Protein AF-A0A1Q7SRY1-F1 (afdb_monomer_lite)

Radius of gyration: 18.31 Å; chains: 1; bounding box: 42×36×46 Å

Structure (mmCIF, N/CA/C/O backbone):
data_AF-A0A1Q7SRY1-F1
#
_entry.id   AF-A0A1Q7SRY1-F1
#
loop_
_atom_site.group_PDB
_atom_site.id
_atom_site.type_symbol
_atom_site.label_atom_id
_atom_site.label_alt_id
_atom_site.label_comp_id
_atom_site.label_asym_id
_atom_site.label_entity_id
_atom_site.label_seq_id
_atom_site.pdbx_PDB_ins_code
_atom_site.Cartn_x
_atom_site.Cartn_y
_atom_site.Cartn_z
_atom_site.occupancy
_atom_site.B_iso_or_equiv
_atom_site.auth_seq_id
_atom_site.auth_comp_id
_atom_site.auth_asym_id
_atom_site.auth_atom_id
_atom_site.pdbx_PDB_model_num
ATOM 1 N N . MET A 1 1 ? 13.520 24.019 -6.206 1.00 42.28 1 MET A N 1
ATOM 2 C CA . MET A 1 1 ? 12.805 22.728 -6.101 1.00 42.28 1 MET A CA 1
ATOM 3 C C . MET A 1 1 ? 13.773 21.644 -6.539 1.00 42.28 1 MET A C 1
ATOM 5 O O . MET A 1 1 ? 14.114 21.613 -7.710 1.00 42.28 1 MET A O 1
ATOM 9 N N . GLY A 1 2 ? 14.326 20.871 -5.601 1.00 46.62 2 GLY A N 1
ATOM 10 C CA . GLY A 1 2 ? 15.326 19.848 -5.921 1.00 46.62 2 GLY A CA 1
ATOM 11 C C . GLY A 1 2 ? 14.698 18.692 -6.693 1.00 46.62 2 GLY A C 1
ATOM 12 O O . GLY A 1 2 ? 13.666 18.161 -6.278 1.00 46.62 2 GLY A O 1
ATOM 13 N N . PHE A 1 3 ? 15.302 18.321 -7.819 1.00 52.84 3 PHE A N 1
ATOM 14 C CA . PHE A 1 3 ? 14.995 17.069 -8.496 1.00 52.84 3 PHE A CA 1
ATOM 15 C C . PHE A 1 3 ? 15.485 15.930 -7.599 1.00 52.84 3 PHE A C 1
ATOM 17 O O . PHE A 1 3 ? 16.671 15.834 -7.301 1.00 52.84 3 PHE A O 1
ATOM 24 N N . PHE A 1 4 ? 14.566 15.100 -7.107 1.00 58.72 4 PHE A N 1
ATOM 25 C CA . PHE A 1 4 ? 14.937 13.875 -6.407 1.00 58.72 4 PHE A CA 1
ATOM 26 C C . PHE A 1 4 ? 15.300 12.828 -7.459 1.00 58.72 4 PHE A C 1
ATOM 28 O O . PHE A 1 4 ? 14.405 12.293 -8.120 1.00 58.72 4 PHE A O 1
ATOM 35 N N . GLU A 1 5 ? 16.594 12.555 -7.612 1.00 63.78 5 GLU A N 1
ATOM 36 C CA . GLU A 1 5 ? 17.082 11.376 -8.324 1.00 63.78 5 GLU A CA 1
ATOM 37 C C . GLU A 1 5 ? 16.652 10.131 -7.545 1.00 63.78 5 GLU A C 1
ATOM 39 O O . GLU A 1 5 ? 17.019 9.927 -6.386 1.0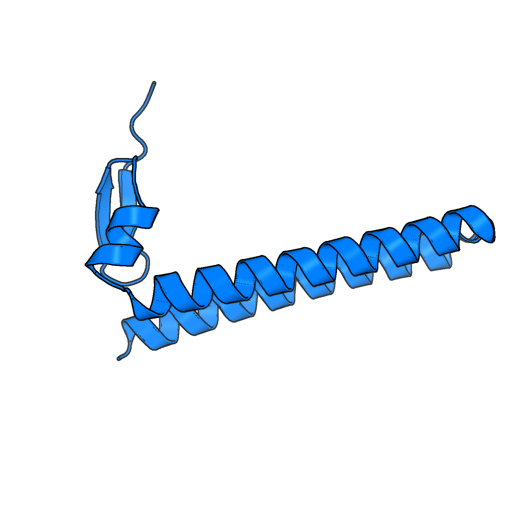0 63.78 5 GLU A O 1
ATOM 44 N N . LEU A 1 6 ? 15.804 9.314 -8.165 1.00 73.75 6 LEU A N 1
ATOM 45 C CA . LEU A 1 6 ? 15.342 8.053 -7.598 1.00 73.75 6 LEU A CA 1
ATOM 46 C C . LEU A 1 6 ? 15.858 6.916 -8.461 1.00 73.75 6 LEU A C 1
ATOM 48 O O . LEU A 1 6 ? 15.532 6.834 -9.639 1.00 73.75 6 LEU A O 1
ATOM 52 N N . LYS A 1 7 ? 16.619 5.999 -7.863 1.00 81.19 7 LYS A N 1
ATOM 53 C CA . LYS A 1 7 ? 16.981 4.749 -8.533 1.00 81.19 7 LYS A CA 1
ATOM 54 C C . LYS A 1 7 ? 15.773 3.828 -8.592 1.00 81.19 7 LYS A C 1
ATOM 56 O O . LYS A 1 7 ? 15.110 3.601 -7.576 1.00 81.19 7 LYS A O 1
ATOM 61 N N . CYS A 1 8 ? 15.502 3.282 -9.772 1.00 84.38 8 CYS A N 1
ATOM 62 C CA . CYS A 1 8 ? 14.502 2.242 -9.940 1.00 84.38 8 CYS A CA 1
ATOM 63 C C . CYS A 1 8 ? 14.876 1.035 -9.062 1.00 84.38 8 CYS A C 1
ATOM 65 O O . CYS A 1 8 ? 15.979 0.506 -9.199 1.00 84.38 8 CYS A O 1
ATOM 67 N N . PRO A 1 9 ? 13.992 0.546 -8.180 1.00 81.38 9 PRO A N 1
ATOM 68 C CA . PRO A 1 9 ? 14.304 -0.590 -7.316 1.00 81.38 9 PRO A CA 1
ATOM 69 C C . PRO A 1 9 ? 14.348 -1.935 -8.066 1.00 81.38 9 PRO A C 1
ATOM 71 O O . PRO A 1 9 ? 14.794 -2.929 -7.484 1.00 81.38 9 PRO A O 1
ATOM 74 N N . ILE A 1 10 ? 13.879 -1.965 -9.322 1.00 84.31 10 ILE A N 1
ATOM 75 C CA . ILE A 1 10 ? 13.867 -3.145 -10.196 1.00 84.31 10 ILE A CA 1
ATOM 76 C C . ILE A 1 10 ? 15.143 -3.174 -11.051 1.00 84.31 10 ILE A C 1
ATOM 78 O O . ILE A 1 10 ? 15.942 -4.090 -10.892 1.00 84.31 10 ILE A O 1
ATOM 82 N N . CYS A 1 11 ? 15.375 -2.156 -11.892 1.00 85.44 11 CYS A N 1
ATOM 83 C CA . CYS A 1 11 ? 16.503 -2.119 -12.839 1.00 85.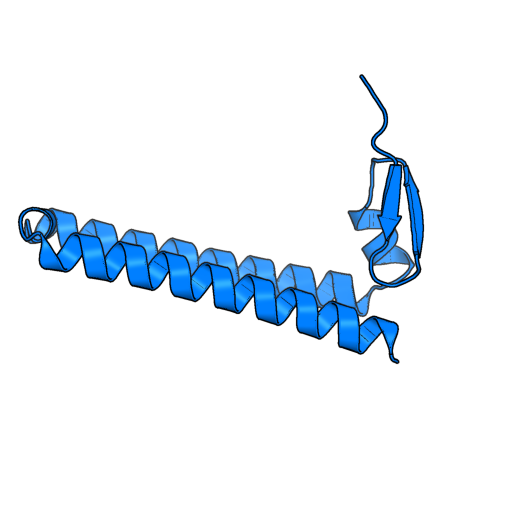44 11 CYS A CA 1
ATOM 84 C C . CYS A 1 11 ? 17.703 -1.253 -12.410 1.00 85.44 11 CYS A C 1
ATOM 86 O O . CYS A 1 11 ? 18.729 -1.253 -13.082 1.00 85.44 11 CYS A O 1
ATOM 88 N N . GLY A 1 12 ? 17.605 -0.491 -11.316 1.00 82.56 12 GLY A N 1
ATOM 89 C CA . GLY A 1 12 ? 18.703 0.336 -10.797 1.00 82.56 12 GLY A CA 1
ATOM 90 C C . GLY A 1 12 ? 18.970 1.647 -11.549 1.00 82.56 12 GLY A C 1
ATOM 91 O O . GLY A 1 12 ? 19.782 2.440 -11.074 1.00 82.56 12 GLY A O 1
ATOM 92 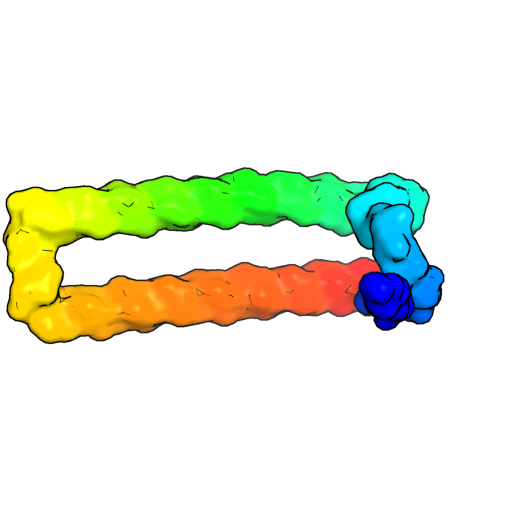N N . VAL A 1 13 ? 18.286 1.900 -12.671 1.00 83.81 13 VAL A N 1
ATOM 93 C CA . VAL A 1 13 ? 18.434 3.126 -13.476 1.00 83.81 13 VAL A CA 1
ATOM 94 C C . VAL A 1 13 ? 17.989 4.354 -12.679 1.00 83.81 13 VAL A C 1
ATOM 96 O O . VAL A 1 13 ? 16.988 4.310 -11.960 1.00 83.81 13 VAL A O 1
ATOM 99 N N . GLU A 1 14 ? 18.732 5.453 -12.799 1.00 80.69 14 GLU A N 1
ATOM 100 C CA . GLU A 1 14 ? 18.380 6.741 -12.201 1.00 80.69 14 GLU A CA 1
ATOM 101 C C . GLU A 1 14 ? 17.218 7.382 -12.966 1.00 80.69 14 GLU A C 1
ATOM 103 O O . GLU A 1 14 ? 17.289 7.629 -14.168 1.00 80.69 14 GLU A O 1
ATOM 108 N N . ILE A 1 15 ? 16.118 7.626 -12.257 1.00 74.38 15 ILE A N 1
ATOM 109 C CA . ILE A 1 15 ? 14.906 8.238 -12.788 1.00 74.38 15 ILE A CA 1
ATOM 110 C C . ILE A 1 15 ? 14.837 9.665 -12.257 1.00 74.38 15 ILE A C 1
ATOM 112 O O . ILE A 1 15 ? 14.724 9.898 -11.048 1.00 74.38 15 ILE A O 1
ATOM 116 N N . VAL A 1 16 ? 14.843 10.627 -13.174 1.00 69.69 16 VAL A N 1
ATOM 117 C CA . VAL A 1 16 ? 14.537 12.022 -12.860 1.00 69.69 16 VAL A CA 1
ATOM 118 C C . VAL A 1 16 ? 13.021 12.135 -12.713 1.00 69.69 16 VAL A C 1
ATOM 120 O O . VAL A 1 16 ? 12.272 11.857 -13.651 1.00 69.69 16 VAL A O 1
ATOM 123 N N . ARG A 1 17 ? 12.524 12.499 -11.522 1.00 63.72 17 ARG A N 1
ATOM 124 C CA . ARG A 1 17 ? 11.095 12.827 -11.384 1.00 63.72 17 ARG A CA 1
ATOM 125 C C . ARG A 1 17 ? 10.751 14.009 -12.303 1.00 63.72 17 ARG A C 1
ATOM 127 O O . ARG A 1 17 ? 11.497 14.986 -12.276 1.00 63.72 17 ARG A O 1
ATOM 134 N N . PRO A 1 18 ? 9.580 14.026 -12.963 1.00 58.69 18 PRO A N 1
ATOM 135 C CA . PRO A 1 18 ? 8.597 12.960 -13.195 1.00 58.69 18 PRO A CA 1
ATOM 136 C C . PRO A 1 18 ? 8.790 12.360 -14.610 1.00 58.69 18 PRO A C 1
ATOM 138 O O . PRO A 1 18 ? 9.108 13.126 -15.515 1.00 58.69 18 PRO A O 1
ATOM 141 N N . PRO A 1 19 ? 8.544 11.057 -14.876 1.00 66.94 19 PRO A N 1
ATOM 142 C CA . PRO A 1 19 ? 7.501 10.248 -14.246 1.00 66.94 19 PRO A CA 1
ATOM 143 C C . PRO A 1 19 ? 7.982 8.814 -13.938 1.00 66.94 19 PRO A C 1
ATOM 145 O O . PRO A 1 19 ? 8.127 7.975 -14.825 1.00 66.94 19 PRO A O 1
ATOM 148 N N . ILE A 1 20 ? 8.135 8.478 -12.654 1.00 73.00 20 ILE A N 1
ATOM 149 C CA . ILE A 1 20 ? 8.438 7.096 -12.232 1.00 73.00 20 ILE A CA 1
ATOM 150 C C . ILE A 1 20 ? 7.382 6.093 -12.735 1.00 73.00 20 ILE A C 1
ATOM 152 O O . ILE A 1 20 ? 7.697 4.944 -13.018 1.00 73.00 20 ILE A O 1
ATOM 156 N N . THR A 1 21 ? 6.137 6.550 -12.897 1.00 75.44 21 THR A N 1
ATOM 157 C CA . THR A 1 21 ? 5.036 5.775 -13.478 1.00 75.44 21 THR A CA 1
ATOM 158 C C . THR A 1 21 ? 5.264 5.462 -14.950 1.00 75.44 21 THR A C 1
ATOM 160 O O . THR A 1 21 ? 5.114 4.310 -15.323 1.00 75.44 21 THR A O 1
ATOM 163 N N . ALA A 1 22 ? 5.710 6.428 -15.758 1.00 80.75 22 ALA A N 1
ATOM 164 C CA . ALA A 1 22 ? 5.998 6.192 -17.173 1.00 80.75 22 ALA A CA 1
ATOM 165 C C . ALA A 1 22 ? 7.203 5.265 -17.359 1.00 80.75 22 ALA A C 1
ATOM 167 O O . ALA A 1 22 ? 7.208 4.440 -18.264 1.00 80.75 22 ALA A O 1
ATOM 168 N N . HIS A 1 23 ? 8.208 5.357 -16.478 1.00 84.00 23 HIS A N 1
ATOM 169 C CA . HIS A 1 23 ? 9.302 4.387 -16.471 1.00 84.00 23 HIS A CA 1
ATOM 170 C C . HIS A 1 23 ? 8.789 2.971 -16.180 1.00 84.00 23 HIS A C 1
ATOM 172 O O . HIS A 1 23 ? 9.153 2.036 -16.887 1.00 84.00 23 HIS A O 1
ATOM 178 N N . TYR A 1 24 ? 7.916 2.800 -15.180 1.00 82.00 24 TYR A N 1
ATOM 179 C CA . TYR A 1 24 ? 7.318 1.491 -14.917 1.00 82.00 24 TYR A CA 1
ATOM 180 C C . TYR A 1 24 ? 6.431 1.015 -16.069 1.00 82.00 24 TYR A C 1
ATOM 182 O O . TYR A 1 24 ? 6.530 -0.142 -16.441 1.00 82.00 24 TYR A O 1
ATOM 190 N N . GLU A 1 25 ? 5.620 1.875 -16.676 1.00 83.06 25 GLU A N 1
ATOM 191 C CA . GLU A 1 25 ? 4.780 1.504 -17.822 1.00 83.06 25 GLU A CA 1
ATOM 192 C C . GLU A 1 25 ? 5.610 1.092 -19.046 1.00 83.06 25 GLU A C 1
ATOM 194 O O . GLU A 1 25 ? 5.265 0.121 -19.713 1.00 83.06 25 GLU A O 1
ATOM 199 N N . ALA A 1 26 ? 6.722 1.783 -19.317 1.00 84.50 26 ALA A N 1
ATOM 200 C CA . ALA A 1 26 ? 7.561 1.522 -20.485 1.00 84.50 26 ALA A CA 1
ATOM 201 C C . ALA A 1 26 ? 8.552 0.363 -20.291 1.00 84.50 26 ALA A C 1
ATOM 203 O O . ALA A 1 26 ? 8.806 -0.391 -21.225 1.00 84.50 26 ALA A O 1
ATOM 204 N N . SER A 1 27 ? 9.156 0.238 -19.106 1.00 83.81 27 SER A N 1
ATOM 205 C CA . SER A 1 27 ? 10.246 -0.717 -18.845 1.00 83.81 27 SER A CA 1
ATOM 206 C C . SER A 1 27 ? 9.822 -1.923 -18.004 1.00 83.81 27 SER A C 1
ATOM 208 O O . SER A 1 27 ? 10.525 -2.930 -17.991 1.00 83.81 27 SER A O 1
ATOM 210 N N . HIS A 1 28 ? 8.695 -1.839 -17.293 1.00 86.19 28 HIS A N 1
ATOM 211 C CA . HIS A 1 28 ? 8.222 -2.854 -16.348 1.00 86.19 28 HIS A CA 1
ATOM 212 C C . HIS A 1 28 ? 6.686 -2.970 -16.380 1.00 86.19 28 HIS A C 1
ATOM 214 O O . HIS A 1 28 ? 6.034 -2.858 -15.338 1.00 86.19 28 HIS A O 1
ATOM 220 N N . SER A 1 29 ? 6.099 -3.169 -17.566 1.00 84.31 29 SER A N 1
ATOM 221 C CA . SER A 1 29 ? 4.638 -3.191 -17.771 1.00 84.31 29 SER A CA 1
ATOM 222 C C . SER A 1 29 ? 3.910 -4.127 -16.802 1.00 84.31 29 SER A C 1
ATOM 224 O O . SER A 1 29 ? 2.889 -3.749 -16.231 1.00 84.31 29 SER A O 1
ATOM 226 N N . ASP A 1 30 ? 4.494 -5.291 -16.514 1.00 85.56 30 ASP A N 1
ATOM 227 C CA . ASP A 1 30 ? 3.947 -6.280 -15.577 1.00 85.56 30 ASP A CA 1
ATOM 228 C C . ASP A 1 30 ? 3.868 -5.737 -14.142 1.00 85.56 30 ASP A C 1
ATOM 230 O O . ASP A 1 30 ? 2.946 -6.033 -13.379 1.00 85.56 30 ASP A O 1
ATOM 234 N N . PHE A 1 31 ? 4.846 -4.914 -13.752 1.00 85.31 31 PHE A N 1
ATOM 235 C CA . PHE A 1 31 ? 4.842 -4.231 -12.463 1.00 85.31 31 PHE A CA 1
ATOM 236 C C . PHE A 1 31 ? 3.819 -3.097 -12.428 1.00 85.31 31 PHE A C 1
ATOM 238 O O . PHE A 1 31 ? 3.172 -2.898 -11.399 1.00 85.31 31 PHE A O 1
ATOM 245 N N . ALA A 1 32 ? 3.658 -2.364 -13.533 1.00 85.75 32 ALA A N 1
ATOM 246 C CA . ALA A 1 32 ? 2.661 -1.305 -13.650 1.00 85.75 32 ALA A CA 1
ATOM 247 C C . ALA A 1 32 ? 1.231 -1.867 -13.557 1.00 85.75 32 ALA A C 1
ATOM 249 O O . ALA A 1 32 ? 0.415 -1.350 -12.786 1.00 85.75 32 ALA A O 1
ATOM 250 N N . GLU A 1 33 ? 0.949 -2.973 -14.251 1.00 88.25 33 GLU A N 1
ATOM 251 C CA . GLU A 1 33 ? -0.332 -3.677 -14.162 1.00 88.25 33 GLU A CA 1
ATOM 252 C C . GLU A 1 33 ? -0.576 -4.189 -12.738 1.00 88.25 33 GLU A C 1
ATOM 254 O O . GLU A 1 33 ? -1.623 -3.910 -12.143 1.00 88.25 33 GLU A O 1
ATOM 259 N N . TRP A 1 34 ? 0.421 -4.841 -12.135 1.00 89.50 34 TRP A N 1
ATOM 260 C CA . TRP A 1 34 ? 0.339 -5.296 -10.750 1.00 89.50 34 TRP A CA 1
ATOM 261 C C . TRP A 1 34 ? 0.072 -4.141 -9.767 1.00 89.50 34 TRP A C 1
ATOM 263 O O . TRP A 1 34 ? -0.815 -4.256 -8.921 1.00 89.50 34 TRP A O 1
ATOM 273 N N . ILE A 1 35 ? 0.748 -2.992 -9.905 1.00 86.31 35 ILE A N 1
ATOM 274 C CA . ILE A 1 35 ? 0.493 -1.790 -9.089 1.00 86.31 35 ILE A CA 1
ATOM 275 C C . ILE A 1 35 ? -0.952 -1.314 -9.233 1.00 86.31 35 ILE A C 1
ATOM 277 O O . ILE A 1 35 ? -1.563 -0.903 -8.244 1.00 86.31 35 ILE A O 1
ATOM 281 N N . SER A 1 36 ? -1.502 -1.332 -10.447 1.00 85.75 36 SER A N 1
ATOM 282 C CA . SER A 1 36 ? -2.884 -0.910 -10.684 1.00 85.75 36 SER A CA 1
ATOM 283 C C . SER A 1 36 ? -3.878 -1.816 -9.944 1.00 85.75 36 SER A C 1
ATOM 285 O O . SER A 1 36 ? -4.809 -1.325 -9.296 1.00 85.75 36 SER A O 1
ATOM 287 N N . HIS A 1 37 ? -3.618 -3.127 -9.936 1.00 87.50 37 HIS A N 1
ATOM 288 C CA . HIS A 1 37 ? -4.405 -4.103 -9.194 1.00 87.50 37 HIS A CA 1
ATOM 289 C C . HIS A 1 37 ? -4.275 -3.907 -7.677 1.00 87.50 37 HIS A C 1
ATOM 291 O O . HIS A 1 37 ? -5.278 -3.876 -6.962 1.00 87.50 37 HIS A O 1
ATOM 297 N N . GLU A 1 38 ? -3.057 -3.687 -7.177 1.00 86.75 38 GLU A N 1
ATOM 298 C CA . GLU A 1 38 ? -2.814 -3.410 -5.758 1.00 86.75 38 GLU A CA 1
ATOM 299 C C . GLU A 1 38 ? -3.475 -2.113 -5.293 1.00 86.75 38 GLU A C 1
ATOM 301 O O . GLU A 1 38 ? -4.018 -2.070 -4.192 1.00 86.75 38 GLU A O 1
ATOM 306 N N . ARG A 1 39 ? -3.501 -1.060 -6.123 1.00 86.31 39 ARG A N 1
ATOM 307 C CA . ARG A 1 39 ? -4.245 0.169 -5.798 1.00 86.31 39 ARG A CA 1
ATOM 308 C C . ARG A 1 39 ? -5.723 -0.128 -5.594 1.00 86.31 39 ARG A C 1
ATOM 310 O O . ARG A 1 39 ? -6.312 0.363 -4.636 1.00 86.31 39 ARG A O 1
ATOM 317 N N . ARG A 1 40 ? -6.318 -0.958 -6.453 1.00 88.38 40 ARG A N 1
ATOM 318 C CA . ARG A 1 40 ? -7.718 -1.372 -6.308 1.00 88.38 40 ARG A CA 1
ATOM 319 C C . ARG A 1 40 ? -7.947 -2.148 -5.010 1.00 88.38 40 ARG A C 1
ATOM 321 O O . ARG A 1 40 ? -8.921 -1.881 -4.312 1.00 88.38 40 ARG A O 1
ATOM 328 N N . LEU A 1 41 ? -7.034 -3.051 -4.655 1.00 88.00 41 LEU A N 1
ATOM 329 C CA . LEU A 1 41 ? -7.082 -3.774 -3.383 1.00 88.00 41 LEU A CA 1
ATOM 330 C C . LEU A 1 41 ? -6.963 -2.821 -2.183 1.00 88.00 41 LEU A C 1
ATOM 332 O O . LEU A 1 41 ? -7.747 -2.920 -1.243 1.00 88.00 41 LEU A O 1
ATOM 336 N N . ALA A 1 42 ? -6.051 -1.848 -2.245 1.00 85.50 42 ALA A N 1
ATOM 337 C CA . ALA A 1 42 ? -5.899 -0.821 -1.220 1.00 85.50 42 ALA A CA 1
ATOM 338 C C . ALA A 1 42 ? -7.175 0.022 -1.055 1.00 85.50 42 ALA A C 1
ATOM 340 O O . ALA A 1 42 ? -7.561 0.315 0.075 1.00 85.50 42 ALA A O 1
ATOM 341 N N . TYR A 1 43 ? -7.877 0.352 -2.145 1.00 88.81 43 TYR A N 1
ATOM 342 C CA . TYR A 1 43 ? -9.177 1.025 -2.064 1.00 88.81 43 TYR A CA 1
ATOM 343 C C . TYR A 1 43 ? -10.235 0.175 -1.356 1.00 88.81 43 TYR A C 1
ATOM 345 O O . TYR A 1 43 ? -10.946 0.701 -0.503 1.00 88.81 43 TYR A O 1
ATOM 353 N N . TYR A 1 44 ? -10.328 -1.126 -1.648 1.00 88.94 44 TYR A N 1
ATOM 354 C CA . TYR A 1 44 ? -11.263 -2.007 -0.936 1.00 88.94 44 TYR A CA 1
ATOM 355 C C . TYR A 1 44 ? -10.922 -2.133 0.548 1.00 88.94 44 TYR A C 1
ATOM 357 O O . TYR A 1 44 ? -11.818 -2.097 1.389 1.00 88.94 44 TYR A O 1
ATOM 365 N N . VAL A 1 45 ? -9.634 -2.218 0.879 1.00 87.69 45 VAL A N 1
ATOM 366 C CA . VAL A 1 45 ? -9.160 -2.222 2.264 1.00 87.69 45 VAL A CA 1
ATOM 367 C C . VAL A 1 45 ? -9.568 -0.923 2.966 1.00 87.69 45 VAL A C 1
ATOM 369 O O . VAL A 1 45 ? -10.208 -0.980 4.013 1.00 87.69 45 VAL A O 1
ATOM 372 N N . LEU A 1 46 ? -9.296 0.243 2.374 1.00 87.69 46 LEU A N 1
ATOM 373 C CA . LEU A 1 46 ? -9.703 1.543 2.926 1.00 87.69 46 LEU A CA 1
ATOM 374 C C . LEU A 1 46 ? -11.222 1.657 3.093 1.00 87.69 46 LEU A C 1
ATOM 376 O O . LEU A 1 46 ? -11.690 2.130 4.126 1.00 87.69 46 LEU A O 1
ATOM 380 N N . PHE A 1 47 ? -11.995 1.181 2.117 1.00 89.69 47 PHE A N 1
ATOM 381 C CA . PHE A 1 47 ? -13.450 1.153 2.216 1.00 89.69 47 PHE A CA 1
ATOM 382 C C . PHE A 1 47 ? -13.917 0.259 3.372 1.00 89.69 47 PHE A C 1
ATOM 384 O O . PHE A 1 47 ? -14.767 0.668 4.160 1.00 89.69 47 PHE A O 1
ATOM 391 N N . SER A 1 48 ? -13.318 -0.925 3.532 1.00 86.81 48 SER A N 1
ATOM 392 C CA . SER A 1 48 ? -13.640 -1.831 4.640 1.00 86.81 48 SER A CA 1
ATOM 393 C C . SER A 1 48 ? -13.319 -1.220 6.009 1.00 86.81 48 SER A C 1
ATOM 395 O O . SER A 1 48 ? -14.122 -1.346 6.930 1.00 86.81 48 SER A O 1
ATOM 397 N N . TYR A 1 49 ? -12.217 -0.467 6.128 1.00 85.75 49 TYR A N 1
ATOM 398 C CA . TYR A 1 49 ? -11.931 0.334 7.320 1.00 85.75 49 TYR A CA 1
ATOM 399 C C . TYR A 1 49 ? -13.000 1.395 7.571 1.00 85.75 49 TYR A C 1
ATOM 401 O O . TYR A 1 49 ? -13.442 1.544 8.706 1.00 85.75 49 TYR A O 1
ATOM 409 N N . GLY A 1 50 ? -13.449 2.099 6.529 1.00 85.25 50 GLY A N 1
ATOM 410 C CA . GLY A 1 50 ? -14.525 3.083 6.646 1.00 85.25 50 GLY A CA 1
ATOM 411 C C . GLY A 1 50 ? -15.815 2.474 7.198 1.00 85.25 50 GLY A C 1
ATOM 412 O O . GLY A 1 50 ? -16.419 3.038 8.106 1.00 85.25 50 GLY A O 1
ATOM 413 N N . VAL A 1 51 ? -16.200 1.289 6.716 1.00 87.88 51 VAL A N 1
ATOM 414 C CA . VAL A 1 51 ? -17.376 0.558 7.218 1.00 87.88 51 VAL A CA 1
ATOM 415 C C . VAL A 1 51 ? -17.188 0.115 8.671 1.00 87.88 51 VAL A C 1
ATOM 417 O O . VAL A 1 51 ? -18.116 0.246 9.467 1.00 87.88 51 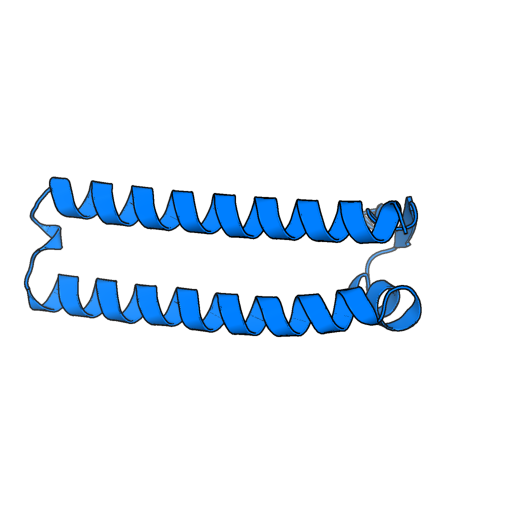VAL A O 1
ATOM 420 N N . LEU A 1 52 ? -15.998 -0.371 9.038 1.00 83.56 52 LEU A N 1
ATOM 421 C CA . LEU A 1 52 ? -15.687 -0.755 10.419 1.00 83.56 52 LEU A CA 1
ATOM 422 C C . LEU A 1 52 ? -15.784 0.436 11.379 1.00 83.56 52 LEU A C 1
ATOM 424 O O . LEU A 1 52 ? -16.400 0.308 12.431 1.00 83.56 52 LEU A O 1
ATOM 428 N N . ILE A 1 53 ? -15.226 1.589 11.000 1.00 82.75 53 ILE A N 1
ATOM 429 C CA . ILE A 1 53 ? -15.300 2.826 11.791 1.00 82.75 53 ILE A CA 1
ATOM 430 C C . ILE A 1 53 ? -16.747 3.317 11.882 1.00 82.75 53 ILE A C 1
ATOM 432 O O . ILE A 1 53 ? -17.190 3.720 12.952 1.00 82.75 53 ILE A O 1
ATOM 436 N N . LEU A 1 54 ? -17.509 3.263 10.786 1.00 85.38 54 LEU A N 1
ATOM 437 C CA . LEU A 1 54 ? -18.915 3.668 10.796 1.00 85.38 54 LEU A CA 1
ATOM 438 C C . LEU A 1 54 ? -19.742 2.791 11.742 1.00 85.38 54 LEU A C 1
ATOM 440 O O . LEU A 1 54 ? -20.510 3.313 12.544 1.00 85.38 54 LEU A O 1
ATOM 444 N N . GLY A 1 55 ? -19.559 1.469 11.678 1.00 81.88 55 GLY A N 1
ATOM 445 C CA . GLY A 1 55 ? -20.171 0.548 12.631 1.00 81.88 55 GLY A CA 1
ATOM 446 C C . GLY A 1 55 ? -19.757 0.874 14.065 1.00 81.88 55 GLY A C 1
ATOM 447 O O . GLY A 1 55 ? -20.600 0.935 14.950 1.00 81.88 55 GLY A O 1
ATOM 448 N N . ASP A 1 56 ? -18.478 1.151 14.293 1.00 76.69 56 ASP A N 1
ATOM 449 C CA . ASP A 1 56 ? -17.964 1.489 15.618 1.00 76.69 56 ASP A CA 1
ATOM 450 C C . ASP A 1 56 ? -18.604 2.750 16.221 1.00 76.69 56 ASP A C 1
ATOM 452 O O . ASP A 1 56 ? -19.036 2.732 17.374 1.00 76.69 56 ASP A O 1
ATOM 456 N N . VAL A 1 57 ? -18.747 3.812 15.422 1.00 80.44 57 VAL A N 1
ATOM 457 C CA . VAL A 1 57 ? -19.432 5.048 15.829 1.00 80.44 57 VAL A CA 1
ATOM 458 C C . VAL A 1 57 ? -20.900 4.779 16.167 1.00 80.44 57 VAL A C 1
ATOM 460 O O . VAL A 1 57 ? -21.389 5.283 17.173 1.00 80.44 57 VAL A O 1
ATOM 463 N N . LEU A 1 58 ? -21.594 3.960 15.369 1.00 84.19 58 LEU A N 1
ATOM 464 C CA . LEU A 1 58 ? -23.010 3.635 15.589 1.00 84.19 58 LEU A CA 1
ATOM 465 C C . LEU A 1 58 ? -23.261 2.828 16.871 1.00 84.19 58 LEU A C 1
ATOM 467 O O . LEU A 1 58 ? -24.330 2.950 17.460 1.00 84.19 58 LEU A O 1
ATOM 471 N N . TYR A 1 59 ? -22.304 1.997 17.290 1.00 81.06 59 TYR A N 1
ATOM 472 C CA . TYR A 1 59 ? -22.420 1.154 18.486 1.00 81.06 59 TYR A CA 1
ATOM 473 C C . TYR A 1 59 ? -21.673 1.712 19.705 1.00 81.06 59 TYR A C 1
ATOM 475 O O . TYR A 1 59 ? -21.564 1.012 20.711 1.00 81.06 59 TYR A O 1
ATOM 483 N N . GLU A 1 60 ? -21.119 2.927 19.606 1.00 78.12 60 GLU A N 1
ATOM 484 C CA . GLU A 1 60 ? -20.323 3.589 20.652 1.00 78.12 60 GLU A CA 1
ATOM 485 C C . GLU A 1 60 ? -19.156 2.733 21.192 1.00 78.12 60 GLU A C 1
ATOM 487 O O . GLU A 1 60 ? -18.635 2.946 22.290 1.00 78.12 60 GLU A O 1
ATOM 492 N N . ARG A 1 61 ? -18.701 1.747 20.407 1.00 69.44 61 ARG A N 1
ATOM 493 C CA . ARG A 1 61 ? -17.673 0.778 20.818 1.00 69.44 61 ARG A CA 1
ATOM 494 C C . ARG A 1 61 ? -16.289 1.413 20.943 1.00 69.44 61 ARG A C 1
ATOM 496 O O . ARG A 1 61 ? -15.469 0.891 21.704 1.00 69.44 61 ARG A O 1
ATOM 503 N N . PHE A 1 62 ? -16.068 2.572 20.324 1.00 66.44 62 PHE A N 1
ATOM 504 C CA . PHE A 1 62 ? -14.865 3.394 20.471 1.00 66.44 62 PHE A CA 1
ATOM 505 C C . PHE A 1 62 ? -14.567 3.786 21.929 1.00 66.44 62 PHE A C 1
ATOM 507 O O . PHE A 1 62 ? -13.420 4.081 22.259 1.00 66.44 62 PHE A O 1
ATOM 514 N N . LEU A 1 63 ? -15.573 3.766 22.815 1.00 64.44 63 LEU A N 1
ATOM 515 C CA . LEU A 1 63 ? -15.412 4.021 24.252 1.00 64.44 63 LEU A CA 1
ATOM 516 C C . LEU A 1 63 ? -14.714 2.866 24.986 1.00 64.44 63 LEU A C 1
ATOM 518 O O . LEU A 1 63 ? -14.266 3.035 26.121 1.00 64.44 63 LEU A O 1
ATOM 522 N N . THR A 1 64 ? -14.599 1.691 24.357 1.00 72.06 64 THR A N 1
ATOM 523 C CA . THR A 1 64 ? -13.878 0.555 24.935 1.00 72.06 64 THR A CA 1
ATOM 524 C C . THR A 1 64 ? -12.401 0.573 24.525 1.00 72.06 64 THR A C 1
ATOM 526 O O . THR A 1 64 ? -12.078 0.492 23.338 1.00 72.06 64 THR A O 1
ATOM 529 N N . PRO A 1 65 ? -11.458 0.615 25.486 1.00 67.44 65 PRO A N 1
ATOM 530 C CA . PRO A 1 65 ? -10.031 0.744 25.185 1.00 67.44 65 PRO A CA 1
ATOM 531 C C . PRO A 1 65 ? -9.486 -0.435 24.368 1.00 67.44 65 PRO A C 1
ATOM 533 O O . PRO A 1 65 ? -8.592 -0.260 23.544 1.00 67.44 65 PRO A O 1
ATOM 536 N N . TYR A 1 66 ? -10.055 -1.631 24.532 1.00 72.94 66 TYR A N 1
ATOM 537 C CA . TYR A 1 66 ? -9.670 -2.813 23.760 1.00 72.94 66 TYR A CA 1
ATOM 538 C C . TYR A 1 66 ? -9.942 -2.667 22.259 1.00 72.94 66 TYR A C 1
ATOM 540 O O . TYR A 1 66 ? -9.177 -3.190 21.451 1.00 72.94 66 TYR A O 1
ATOM 548 N N . PHE A 1 67 ? -10.990 -1.940 21.869 1.00 70.00 67 PHE A N 1
ATOM 549 C CA . PHE A 1 67 ? -11.361 -1.796 20.465 1.00 70.00 67 PHE A CA 1
ATOM 550 C C . PHE A 1 67 ? -10.347 -0.945 19.687 1.00 70.00 67 PHE A C 1
ATOM 552 O O . PHE A 1 67 ? -9.882 -1.355 18.624 1.00 70.00 67 PHE A O 1
ATOM 559 N N . LEU A 1 68 ? -9.913 0.183 20.261 1.00 73.88 68 LEU A N 1
ATOM 560 C CA . LEU A 1 68 ? -8.861 1.035 19.691 1.00 73.88 68 LEU A CA 1
ATOM 561 C C . LEU A 1 68 ? -7.559 0.258 19.452 1.00 73.88 68 LEU A C 1
ATOM 563 O O . LEU A 1 68 ? -6.962 0.373 18.381 1.00 73.88 68 LEU A O 1
ATOM 567 N N . PHE A 1 69 ? -7.150 -0.589 20.402 1.00 79.56 69 PHE A N 1
ATOM 568 C CA . PHE A 1 69 ? -5.981 -1.458 20.230 1.00 79.56 69 PHE A CA 1
ATOM 569 C C . PHE A 1 69 ? -6.141 -2.435 19.061 1.00 79.56 69 PHE A C 1
ATOM 571 O O . PHE A 1 69 ? -5.205 -2.606 18.280 1.00 79.56 69 PHE A O 1
ATOM 578 N N . VAL A 1 70 ? -7.319 -3.049 18.910 1.00 80.56 70 VAL A N 1
ATOM 579 C CA . VAL A 1 70 ? -7.603 -3.984 17.809 1.00 80.56 70 VAL A CA 1
ATOM 580 C C . VAL A 1 70 ? -7.554 -3.271 16.459 1.00 80.56 70 VAL A C 1
ATOM 582 O O . VAL A 1 70 ? -6.917 -3.773 15.533 1.00 80.56 70 VAL A O 1
ATOM 585 N N . VAL A 1 71 ? -8.158 -2.085 16.342 1.00 81.19 71 VAL A N 1
ATOM 586 C CA . VAL A 1 71 ? -8.132 -1.296 15.101 1.00 81.19 71 VAL A CA 1
ATOM 587 C C . VAL A 1 71 ? -6.703 -0.904 14.740 1.00 81.19 71 VAL A C 1
ATOM 589 O O . VAL A 1 71 ? -6.280 -1.130 13.607 1.00 81.19 71 VAL A O 1
ATOM 592 N N . VAL A 1 72 ? -5.928 -0.383 15.695 1.00 83.75 72 VAL A N 1
ATOM 593 C CA . VAL A 1 72 ? -4.527 0.002 15.464 1.00 83.75 72 VAL A CA 1
ATOM 594 C C . VAL A 1 72 ? -3.684 -1.204 15.052 1.00 83.75 72 VAL A C 1
ATOM 596 O O . VAL A 1 72 ? -2.948 -1.123 14.067 1.00 83.75 72 VAL A O 1
ATOM 599 N N . ALA A 1 73 ? -3.816 -2.338 15.746 1.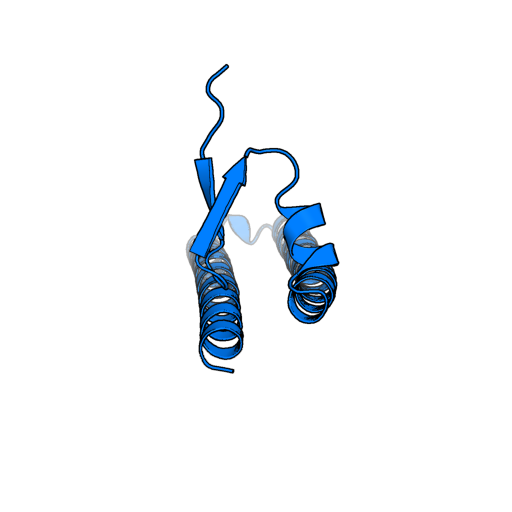00 87.88 73 ALA A N 1
ATOM 600 C CA . ALA A 1 73 ? -3.109 -3.567 15.395 1.00 87.88 73 ALA A CA 1
ATOM 601 C C . ALA A 1 73 ? -3.484 -4.055 13.987 1.00 87.88 73 ALA A C 1
ATOM 603 O O . ALA A 1 73 ? -2.611 -4.465 13.221 1.00 87.88 73 ALA A O 1
ATOM 604 N N . TYR A 1 74 ? -4.762 -3.957 13.619 1.00 84.56 74 TYR A N 1
ATOM 605 C CA . TYR A 1 74 ? -5.2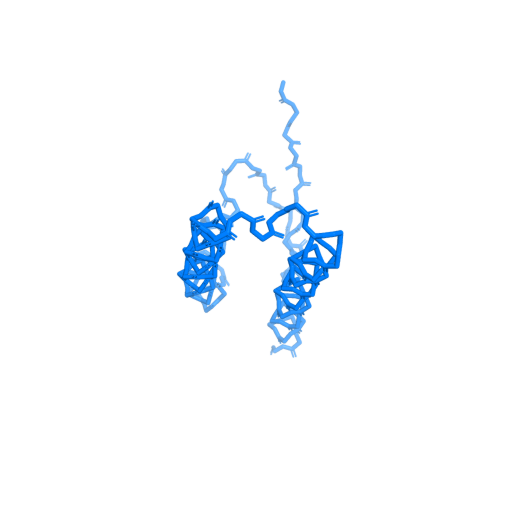54 -4.358 12.306 1.00 84.56 74 TYR A CA 1
ATOM 606 C C . TYR A 1 74 ? -4.729 -3.441 11.189 1.00 84.56 74 TYR A C 1
ATOM 608 O O . TYR A 1 74 ? -4.274 -3.937 10.156 1.00 84.56 74 TYR A O 1
ATOM 616 N N . VAL A 1 75 ? -4.725 -2.116 11.391 1.00 86.25 75 VAL A N 1
ATOM 617 C CA . VAL A 1 75 ? -4.103 -1.142 10.467 1.00 86.25 75 VAL A CA 1
ATOM 618 C C . VAL A 1 75 ? -2.617 -1.440 10.304 1.00 86.25 75 VAL A C 1
ATOM 620 O O . VAL A 1 75 ? -2.127 -1.556 9.179 1.00 86.25 75 VAL A O 1
ATOM 623 N N . PHE A 1 76 ? -1.903 -1.621 11.416 1.00 90.69 76 PHE A N 1
ATOM 624 C CA . PHE A 1 76 ? -0.474 -1.904 11.401 1.00 90.69 76 PHE A CA 1
ATOM 625 C C . PHE A 1 76 ? -0.157 -3.198 10.640 1.00 90.69 76 PHE A C 1
ATOM 627 O O . PHE A 1 76 ? 0.675 -3.189 9.731 1.00 90.69 76 PHE A O 1
ATOM 634 N N . ALA A 1 77 ? -0.859 -4.292 10.949 1.00 89.25 77 ALA A N 1
ATOM 635 C CA . ALA A 1 77 ? -0.690 -5.572 10.267 1.00 89.25 77 ALA A CA 1
ATOM 636 C C . ALA A 1 77 ? -0.935 -5.441 8.757 1.00 89.25 77 ALA A C 1
ATOM 638 O O . ALA A 1 77 ? -0.137 -5.923 7.954 1.00 89.25 77 ALA A O 1
ATOM 639 N N . THR A 1 78 ? -1.988 -4.727 8.361 1.00 88.12 78 THR A N 1
ATOM 640 C CA . THR A 1 78 ? -2.326 -4.519 6.949 1.00 88.12 78 THR A CA 1
ATOM 641 C C . THR A 1 78 ? -1.239 -3.738 6.211 1.00 88.12 78 THR A C 1
ATOM 643 O O . THR A 1 78 ? -0.804 -4.155 5.137 1.00 88.12 78 THR A O 1
ATOM 646 N N . VAL A 1 79 ? -0.717 -2.659 6.802 1.00 88.56 79 VAL A N 1
ATOM 647 C CA . VAL A 1 79 ? 0.388 -1.878 6.217 1.00 88.56 79 VAL A CA 1
ATOM 648 C C . VAL A 1 79 ? 1.656 -2.722 6.076 1.00 88.56 79 VAL A C 1
ATOM 650 O O . VAL A 1 79 ? 2.311 -2.690 5.028 1.00 88.56 79 VAL A O 1
ATOM 653 N N . VAL A 1 80 ? 1.999 -3.508 7.101 1.00 91.56 80 VAL A N 1
ATOM 654 C CA . VAL A 1 80 ? 3.163 -4.405 7.070 1.00 91.56 80 VAL A CA 1
ATOM 655 C C . VAL A 1 80 ? 3.016 -5.447 5.962 1.00 91.56 80 VAL A C 1
ATOM 657 O O . VAL A 1 80 ? 3.957 -5.648 5.192 1.00 91.56 80 VAL A O 1
ATOM 660 N N . LEU A 1 81 ? 1.841 -6.069 5.829 1.00 90.94 81 LEU A N 1
ATOM 661 C CA . LEU A 1 81 ? 1.570 -7.075 4.801 1.00 90.94 81 LEU A CA 1
ATOM 662 C C . LEU A 1 81 ? 1.640 -6.491 3.386 1.00 90.94 81 LEU A C 1
ATOM 664 O O . LEU A 1 81 ? 2.313 -7.069 2.530 1.00 90.94 81 LEU A O 1
ATOM 668 N N . LEU A 1 82 ? 1.025 -5.329 3.143 1.00 88.31 82 LEU A N 1
ATOM 669 C CA . LEU A 1 82 ? 1.084 -4.649 1.843 1.00 88.31 82 LEU A CA 1
ATOM 670 C C . LEU A 1 82 ? 2.523 -4.259 1.478 1.00 88.31 82 LEU A C 1
ATOM 672 O O . LEU A 1 82 ? 2.980 -4.493 0.357 1.00 88.31 82 LEU A O 1
ATOM 676 N N . THR A 1 83 ? 3.283 -3.742 2.446 1.00 87.94 83 THR A N 1
ATOM 677 C CA . THR A 1 83 ? 4.692 -3.375 2.241 1.00 87.94 83 THR A CA 1
ATOM 678 C C . THR A 1 83 ? 5.555 -4.604 1.956 1.00 87.94 83 THR A C 1
ATOM 680 O O . THR A 1 83 ? 6.385 -4.590 1.043 1.00 87.94 83 THR A O 1
ATOM 683 N N . ALA A 1 84 ? 5.365 -5.689 2.710 1.00 90.31 84 ALA A N 1
ATOM 684 C CA . ALA A 1 84 ? 6.087 -6.940 2.510 1.00 90.31 84 ALA A CA 1
ATOM 685 C C . ALA A 1 84 ? 5.782 -7.551 1.136 1.00 90.31 84 ALA A C 1
ATOM 687 O O . ALA A 1 84 ? 6.703 -7.981 0.444 1.00 90.31 84 ALA A O 1
ATOM 688 N N . ARG A 1 85 ? 4.513 -7.538 0.717 1.00 90.19 85 ARG A N 1
ATOM 689 C CA . ARG A 1 85 ? 4.062 -8.004 -0.600 1.00 90.19 85 ARG A CA 1
ATOM 690 C C . ARG A 1 85 ? 4.690 -7.193 -1.735 1.00 90.19 85 ARG A C 1
ATOM 692 O O . ARG A 1 85 ? 5.258 -7.783 -2.649 1.00 90.19 85 ARG A O 1
ATOM 699 N N . SER A 1 86 ? 4.702 -5.864 -1.624 1.00 87.75 86 SER A N 1
ATOM 700 C CA . SER A 1 86 ? 5.383 -4.983 -2.584 1.00 87.75 86 SER A CA 1
ATOM 701 C C . SER A 1 86 ? 6.880 -5.274 -2.691 1.00 87.75 86 SER A C 1
ATOM 703 O O . SER A 1 86 ? 7.411 -5.464 -3.786 1.00 87.75 86 SER A O 1
ATOM 705 N N . ARG A 1 87 ? 7.565 -5.429 -1.552 1.00 88.06 87 ARG A N 1
ATOM 706 C CA . ARG A 1 87 ? 8.987 -5.797 -1.536 1.00 88.06 87 ARG A CA 1
ATOM 707 C C . ARG A 1 87 ? 9.250 -7.173 -2.147 1.00 88.06 87 ARG A C 1
ATOM 709 O O . ARG A 1 87 ? 10.274 -7.335 -2.806 1.00 88.06 87 ARG A O 1
ATOM 716 N N . ARG A 1 88 ? 8.368 -8.155 -1.926 1.00 89.38 88 ARG A N 1
ATOM 717 C CA . ARG A 1 88 ? 8.471 -9.485 -2.550 1.00 89.38 88 ARG A CA 1
ATOM 718 C C . ARG A 1 88 ? 8.353 -9.379 -4.065 1.00 89.38 88 ARG A C 1
ATOM 720 O O . ARG A 1 88 ? 9.255 -9.849 -4.745 1.00 89.38 88 ARG A O 1
ATOM 727 N N . LYS A 1 89 ? 7.353 -8.656 -4.575 1.00 87.69 89 LYS A N 1
ATOM 728 C CA . LYS A 1 89 ? 7.168 -8.487 -6.021 1.00 87.69 89 LYS A CA 1
ATOM 729 C C . LYS A 1 89 ? 8.361 -7.807 -6.697 1.00 87.69 89 LYS A C 1
ATOM 731 O O . LYS A 1 89 ? 8.816 -8.263 -7.738 1.00 87.69 89 LYS A O 1
ATOM 736 N N . ILE A 1 90 ? 8.921 -6.761 -6.085 1.00 87.38 90 ILE A N 1
ATOM 737 C CA . ILE A 1 90 ? 10.134 -6.100 -6.600 1.00 87.38 90 ILE A CA 1
ATOM 738 C C . ILE A 1 90 ? 11.323 -7.072 -6.632 1.00 87.38 90 ILE A C 1
ATOM 740 O O . ILE A 1 90 ? 12.089 -7.072 -7.590 1.00 87.38 90 ILE A O 1
ATOM 744 N N . ARG A 1 91 ? 11.496 -7.901 -5.593 1.00 88.00 91 ARG A N 1
ATOM 745 C CA . ARG A 1 91 ? 12.570 -8.908 -5.558 1.00 88.00 91 ARG A CA 1
ATOM 746 C C . ARG A 1 91 ? 12.383 -9.983 -6.623 1.00 88.00 91 ARG A C 1
ATOM 748 O O . ARG A 1 91 ? 13.368 -10.358 -7.240 1.00 88.00 91 ARG A O 1
ATOM 755 N N . GLU A 1 92 ? 11.156 -10.454 -6.826 1.00 89.44 92 GLU A N 1
ATOM 756 C CA . GLU A 1 92 ? 10.822 -11.411 -7.887 1.00 89.44 92 GLU A CA 1
ATOM 757 C C . GLU A 1 92 ? 11.196 -10.850 -9.259 1.00 89.44 92 GLU A C 1
ATOM 759 O O . GLU A 1 92 ? 11.917 -11.503 -9.998 1.00 89.44 92 GLU A O 1
ATOM 764 N N . LEU A 1 93 ? 10.793 -9.612 -9.557 1.00 86.69 93 LEU A N 1
ATOM 765 C CA . LEU A 1 93 ? 11.071 -8.974 -10.847 1.00 86.69 93 LEU A CA 1
ATOM 766 C C . LEU A 1 93 ? 12.544 -8.627 -11.066 1.00 86.69 93 LEU A C 1
ATOM 768 O O . LEU A 1 93 ? 12.986 -8.561 -12.202 1.00 86.69 93 LEU A O 1
ATOM 772 N N . ARG A 1 94 ? 13.305 -8.378 -9.998 1.00 83.81 94 ARG A N 1
ATOM 773 C CA . ARG A 1 94 ? 14.751 -8.140 -10.099 1.00 83.81 94 ARG A CA 1
ATOM 774 C C . ARG A 1 94 ? 15.549 -9.428 -10.326 1.00 83.81 94 ARG A C 1
ATOM 776 O O . ARG A 1 94 ? 16.671 -9.363 -10.813 1.00 83.81 94 ARG A O 1
ATOM 783 N N . ASN A 1 95 ? 15.012 -10.564 -9.889 1.00 84.19 95 ASN A N 1
ATOM 784 C CA . ASN A 1 95 ? 15.677 -11.863 -9.969 1.00 84.19 95 ASN A CA 1
ATOM 785 C C . ASN A 1 95 ? 15.240 -12.692 -11.193 1.00 84.19 95 ASN A C 1
ATOM 787 O O . ASN A 1 95 ? 15.764 -13.791 -11.369 1.00 84.19 95 ASN A O 1
ATOM 791 N N . ALA A 1 96 ? 14.256 -12.210 -11.955 1.00 74.88 96 ALA A N 1
ATOM 792 C CA . ALA A 1 96 ? 13.798 -12.788 -13.216 1.00 74.88 96 ALA A CA 1
ATOM 793 C C . ALA A 1 96 ? 14.670 -12.292 -14.375 1.00 74.88 96 ALA A C 1
ATOM 795 O O . ALA A 1 96 ? 14.936 -13.112 -15.279 1.00 74.88 96 ALA A O 1
#

pLDDT: mean 81.12, std 9.72, range [42.28, 91.56]

Secondary structure (DSSP, 8-state):
----EEE-TTT--EEESS-HHHHHHHH-HHHHHHHHHHHHHHHHHHHHHHHHHHHHHHTTGGGSHHHHHHHHHHHHHHHHHHHHHHHHHHHHHHH-

Sequence (96 aa):
MGFFELKCPICGVEIVRPPITAHYEASHSDFAEWISHERRLAYYVLFSYGVLILGDVLYERFLTPYFLFVVVAYVFATVVLLTARSRRKIRELRNA

Foldseek 3Di:
DDFDFDQDLQPRDTDGDPDPLVCCVVPPVVVNVVVVVVVVVVVVVVVVLVVVVVVCVVVVVVVPPVVVVVSVVVVVVVVVVSVVVNVVVSVVSNVD